Protein AF-A0A9W9ZFZ7-F1 (afdb_monomer_lite)

Organism: NCBI:txid174260

Structure (mmCIF, N/CA/C/O backbone):
data_AF-A0A9W9ZFZ7-F1
#
_entry.id   AF-A0A9W9ZFZ7-F1
#
loop_
_atom_site.group_PDB
_atom_site.id
_atom_site.type_symbol
_atom_site.label_atom_id
_atom_site.label_alt_id
_atom_site.label_comp_id
_atom_site.label_asym_id
_atom_site.label_entity_id
_atom_site.label_seq_id
_atom_site.pdbx_PDB_ins_code
_atom_site.Cartn_x
_atom_site.Cartn_y
_atom_site.Cartn_z
_atom_site.occupancy
_atom_site.B_iso_or_equiv
_atom_site.auth_seq_id
_atom_site.auth_comp_id
_atom_site.auth_asym_id
_atom_site.auth_atom_id
_atom_site.pdbx_PDB_model_num
ATOM 1 N N . MET A 1 1 ? -12.387 5.294 15.696 1.00 64.38 1 MET A N 1
ATOM 2 C CA . MET A 1 1 ? -10.955 4.885 15.622 1.00 64.38 1 MET A CA 1
ATOM 3 C C . MET A 1 1 ? -10.300 5.341 16.915 1.00 64.38 1 MET A C 1
ATOM 5 O O . MET A 1 1 ? -10.310 6.533 17.177 1.00 64.38 1 MET A O 1
ATOM 9 N N . THR A 1 2 ? -9.829 4.429 17.763 1.00 63.94 2 THR A N 1
ATOM 10 C CA . THR A 1 2 ? -9.479 4.740 19.171 1.00 63.94 2 THR A CA 1
ATOM 11 C C . THR A 1 2 ? -7.983 4.718 19.466 1.00 63.94 2 THR A C 1
ATOM 13 O O . THR A 1 2 ? -7.547 5.329 20.437 1.00 63.94 2 THR A O 1
ATOM 16 N N . HIS A 1 3 ? -7.184 4.069 18.618 1.00 70.06 3 HIS A N 1
ATOM 17 C CA . HIS A 1 3 ? -5.758 3.837 18.868 1.00 70.06 3 HIS A CA 1
ATOM 18 C C . HIS A 1 3 ? -4.902 5.115 18.976 1.00 70.06 3 HIS A C 1
ATOM 20 O O . HIS A 1 3 ? -3.906 5.134 19.690 1.00 70.06 3 HIS A O 1
ATOM 26 N N . PHE A 1 4 ? -5.280 6.198 18.293 1.00 76.19 4 PHE A N 1
ATOM 27 C CA . PHE A 1 4 ? -4.424 7.384 18.124 1.00 76.19 4 PHE A CA 1
ATOM 28 C C . PHE A 1 4 ? -4.695 8.511 19.132 1.00 76.19 4 PHE A C 1
ATOM 30 O O . PHE A 1 4 ? -4.139 9.597 18.999 1.00 76.19 4 PHE A O 1
ATOM 37 N N . GLY A 1 5 ? -5.541 8.270 20.140 1.00 73.19 5 GLY A N 1
ATOM 38 C CA . GLY A 1 5 ? -5.790 9.236 21.215 1.00 73.19 5 GLY A CA 1
ATOM 39 C C . GLY A 1 5 ? -6.573 10.488 20.799 1.00 73.19 5 GLY A C 1
ATOM 40 O O . GLY A 1 5 ? -6.518 11.491 21.507 1.00 73.19 5 GLY A O 1
ATOM 41 N N . PHE A 1 6 ? -7.292 10.446 19.673 1.00 79.19 6 PHE A N 1
ATOM 42 C CA . PHE A 1 6 ? -8.184 11.529 19.254 1.00 79.19 6 PHE A CA 1
ATOM 43 C C . PHE A 1 6 ? -9.421 11.605 20.157 1.00 79.19 6 PHE A C 1
ATOM 45 O O . PHE A 1 6 ? -9.955 10.578 20.580 1.00 79.19 6 PHE A O 1
ATOM 52 N N . LEU A 1 7 ? -9.857 12.830 20.466 1.00 72.31 7 LEU A N 1
ATOM 53 C CA . LEU A 1 7 ? -10.981 13.088 21.372 1.00 72.31 7 LEU A CA 1
ATOM 54 C C . LEU A 1 7 ? -12.332 12.912 20.674 1.00 72.31 7 LEU A C 1
ATOM 56 O O . LEU A 1 7 ? -13.291 12.472 21.307 1.00 72.31 7 LEU A O 1
ATOM 60 N N . THR A 1 8 ? -12.403 13.246 19.384 1.00 73.44 8 THR A N 1
ATOM 61 C CA . THR A 1 8 ? -13.605 13.104 18.560 1.00 73.44 8 THR A CA 1
ATOM 62 C C . THR A 1 8 ? -13.280 12.441 17.224 1.00 73.44 8 THR A C 1
ATOM 64 O O . THR A 1 8 ? -12.124 12.398 16.800 1.00 73.44 8 THR A O 1
ATOM 67 N N . GLU A 1 9 ? -14.295 11.894 16.552 1.00 72.00 9 GLU A N 1
ATOM 68 C CA . GLU A 1 9 ? -14.101 11.257 15.244 1.00 72.00 9 GLU A CA 1
ATOM 69 C C . GLU A 1 9 ? -13.755 12.257 14.137 1.00 72.00 9 GLU A C 1
ATOM 71 O O . GLU A 1 9 ? -13.036 11.904 13.203 1.00 72.00 9 GLU A O 1
ATOM 76 N N . ASP A 1 10 ? -14.197 13.508 14.282 1.00 74.50 10 ASP A N 1
ATOM 77 C CA . ASP A 1 10 ? -13.875 14.603 13.363 1.00 74.50 10 ASP A CA 1
ATOM 78 C C . ASP A 1 10 ? -12.388 14.992 13.405 1.00 74.50 10 ASP A C 1
ATOM 80 O O . ASP A 1 10 ? -11.869 15.539 12.434 1.00 74.50 10 ASP A O 1
ATOM 84 N N . ASP A 1 11 ? -11.688 14.677 14.499 1.00 81.19 11 ASP A N 1
ATOM 85 C CA . ASP A 1 11 ? -10.258 14.960 14.654 1.00 81.19 11 ASP A CA 1
ATOM 86 C C . ASP A 1 11 ? -9.363 13.900 13.991 1.00 81.19 11 ASP A C 1
ATOM 88 O O . ASP A 1 11 ? -8.143 14.077 13.920 1.00 81.19 11 ASP A O 1
ATOM 92 N N . ILE A 1 12 ? -9.933 12.780 13.528 1.00 82.19 12 ILE A N 1
ATOM 93 C CA . ILE A 1 12 ? -9.163 11.693 12.919 1.00 82.19 12 ILE A CA 1
ATOM 94 C C . ILE A 1 12 ? -8.719 12.121 11.511 1.00 82.19 12 ILE A C 1
ATOM 96 O O . ILE A 1 12 ? -9.571 12.346 10.649 1.00 82.19 12 ILE A O 1
ATOM 100 N N . PRO A 1 13 ? -7.406 12.146 11.217 1.00 87.38 13 PRO A N 1
ATOM 101 C CA . PRO A 1 13 ? -6.915 12.453 9.882 1.00 87.38 13 PRO A CA 1
ATOM 102 C C . PRO A 1 13 ? -7.441 11.469 8.836 1.00 87.38 13 PRO A C 1
ATOM 104 O O . PRO A 1 13 ? -7.551 10.266 9.086 1.00 87.38 13 PRO A O 1
ATOM 107 N N . GLU A 1 14 ? -7.679 11.961 7.621 1.00 88.38 14 GLU A N 1
ATOM 108 C CA . GLU A 1 14 ? -8.077 11.108 6.495 1.00 88.38 14 GLU A CA 1
ATOM 109 C C . GLU A 1 14 ? -7.008 10.069 6.151 1.00 88.38 14 GLU A C 1
ATOM 111 O O . GLU A 1 14 ? -7.335 8.964 5.721 1.00 88.38 14 GLU A O 1
ATOM 116 N N . VAL A 1 15 ? -5.734 10.414 6.354 1.00 91.38 15 VAL A N 1
ATOM 117 C CA . VAL A 1 15 ? -4.590 9.540 6.100 1.00 91.38 15 VAL A CA 1
ATOM 118 C C . VAL A 1 15 ? -3.673 9.530 7.313 1.00 91.38 15 VAL A C 1
ATOM 120 O O . VAL A 1 15 ? -3.244 10.573 7.804 1.00 91.38 15 VAL A O 1
ATOM 123 N N . ILE A 1 16 ? -3.329 8.327 7.759 1.00 92.12 16 ILE A N 1
ATOM 124 C CA . ILE A 1 16 ? -2.356 8.072 8.814 1.00 92.12 16 ILE A CA 1
ATOM 125 C C . ILE A 1 16 ? -1.262 7.194 8.218 1.00 92.12 16 ILE A C 1
ATOM 127 O O . ILE A 1 16 ? -1.533 6.097 7.733 1.00 92.12 16 ILE A O 1
ATOM 131 N N . GLY A 1 17 ? -0.024 7.678 8.254 1.00 92.62 17 GLY A N 1
ATOM 132 C CA . GLY A 1 17 ? 1.159 6.928 7.842 1.00 92.62 17 GLY A CA 1
ATOM 133 C C . GLY A 1 17 ? 2.045 6.607 9.038 1.00 92.62 17 GLY A C 1
ATOM 134 O O . GLY A 1 17 ? 2.177 7.419 9.953 1.00 92.62 17 GLY A O 1
ATOM 135 N N . THR A 1 18 ? 2.668 5.433 9.021 1.00 91.25 18 THR A N 1
ATOM 136 C CA . THR A 1 18 ? 3.683 5.038 10.000 1.00 91.25 18 THR A CA 1
ATOM 137 C C . THR A 1 18 ? 5.029 4.841 9.316 1.00 91.25 18 THR A C 1
ATOM 139 O O . THR A 1 18 ? 5.130 4.657 8.101 1.00 91.25 18 THR A O 1
ATOM 142 N N . THR A 1 19 ? 6.097 4.884 10.107 1.00 87.62 19 THR A N 1
ATOM 143 C CA . THR A 1 19 ? 7.401 4.400 9.662 1.00 87.62 19 THR A CA 1
ATOM 144 C C . THR A 1 19 ? 7.452 2.883 9.786 1.00 87.62 19 THR A C 1
ATOM 146 O O . THR A 1 19 ? 6.896 2.296 10.718 1.00 87.62 19 THR A O 1
ATOM 149 N N . GLU A 1 20 ? 8.141 2.229 8.855 1.00 81.81 20 GLU A N 1
ATOM 150 C CA . GLU A 1 20 ? 8.337 0.787 8.932 1.00 81.81 20 GLU A CA 1
ATOM 151 C C . GLU A 1 20 ? 9.272 0.455 10.101 1.00 81.81 20 GLU A C 1
ATOM 153 O O . GLU A 1 20 ? 10.460 0.776 10.094 1.00 81.81 20 GLU A O 1
ATOM 158 N N . THR A 1 21 ? 8.715 -0.171 11.137 1.00 84.50 21 THR A N 1
ATOM 159 C CA . THR A 1 21 ? 9.467 -0.664 12.292 1.00 84.50 21 THR A CA 1
ATOM 160 C C . THR A 1 21 ? 8.910 -2.023 12.710 1.00 84.50 21 THR A C 1
ATOM 162 O O . THR A 1 21 ? 7.711 -2.245 12.554 1.00 84.50 21 THR A O 1
ATOM 165 N N . PRO A 1 22 ? 9.712 -2.915 13.324 1.00 82.50 22 PRO A N 1
ATOM 166 C CA . PRO A 1 22 ? 9.222 -4.217 13.794 1.00 82.50 22 PRO A CA 1
ATOM 167 C C . PRO A 1 22 ? 8.090 -4.147 14.831 1.00 82.50 22 PRO A C 1
ATOM 169 O O . PRO A 1 22 ? 7.474 -5.161 15.136 1.00 82.50 22 PRO A O 1
ATOM 172 N N . LYS A 1 23 ? 7.852 -2.968 15.422 1.00 85.88 23 LYS A N 1
ATOM 173 C CA . LYS A 1 23 ? 6.798 -2.737 16.417 1.00 85.88 23 LYS A CA 1
ATOM 174 C C . LYS A 1 23 ? 5.460 -2.357 15.781 1.00 85.88 23 LYS A C 1
ATOM 176 O O . LYS A 1 23 ? 4.426 -2.562 16.407 1.00 85.88 23 LYS A O 1
ATOM 181 N N . ASN A 1 24 ? 5.481 -1.799 14.571 1.00 89.88 24 ASN A N 1
ATOM 182 C CA . ASN A 1 24 ? 4.279 -1.361 13.875 1.00 89.88 24 ASN A CA 1
ATOM 183 C C . ASN A 1 24 ? 3.724 -2.525 13.056 1.00 89.88 24 ASN A C 1
ATOM 185 O O . ASN A 1 24 ? 4.410 -3.072 12.198 1.00 89.88 24 ASN A O 1
ATOM 189 N N . TYR A 1 25 ? 2.469 -2.890 13.304 1.00 91.94 25 TYR A N 1
ATOM 190 C CA . TYR A 1 25 ? 1.801 -3.979 12.587 1.00 91.94 25 TYR A CA 1
ATOM 191 C C . TYR A 1 25 ? 1.055 -3.517 11.324 1.00 91.94 25 TYR A C 1
ATOM 193 O O . TYR A 1 25 ? 0.544 -4.340 10.570 1.00 91.94 25 TYR A O 1
ATOM 201 N N . PHE A 1 26 ? 1.006 -2.209 11.066 1.00 93.25 26 PHE A N 1
ATOM 202 C CA . PHE A 1 26 ? 0.446 -1.621 9.853 1.00 93.25 26 PHE A CA 1
ATOM 203 C C . PHE A 1 26 ? 1.330 -0.463 9.361 1.00 93.25 26 PHE A C 1
ATOM 205 O O . PHE A 1 26 ? 2.058 0.158 10.139 1.00 93.25 26 PHE A O 1
ATOM 212 N N . ASN A 1 27 ? 1.253 -0.176 8.063 1.00 91.62 27 ASN A N 1
ATOM 213 C CA . ASN A 1 27 ? 2.017 0.860 7.368 1.00 91.62 27 ASN A CA 1
ATOM 214 C C . ASN A 1 27 ? 1.210 2.150 7.195 1.00 91.62 27 ASN A C 1
ATOM 216 O O . ASN A 1 27 ? 1.732 3.249 7.373 1.00 91.62 27 ASN A O 1
ATOM 220 N N . SER A 1 28 ? -0.066 2.033 6.828 1.00 92.69 28 SER A N 1
ATOM 221 C CA . SER A 1 28 ? -0.935 3.196 6.675 1.00 92.69 28 SER A CA 1
ATOM 222 C C . SER A 1 28 ? -2.409 2.849 6.808 1.00 92.69 28 SER A C 1
ATOM 224 O O . SER A 1 28 ? -2.824 1.711 6.580 1.00 92.69 28 SER A O 1
ATOM 226 N N . VAL A 1 29 ? -3.194 3.860 7.168 1.00 94.00 29 VAL A N 1
ATOM 227 C CA . VAL A 1 29 ? -4.654 3.843 7.156 1.00 94.00 29 VAL A CA 1
ATOM 228 C C . VAL A 1 29 ? -5.133 5.032 6.330 1.00 94.00 29 VAL A C 1
ATOM 230 O O . VAL A 1 29 ? -4.640 6.141 6.519 1.00 94.00 29 VAL A O 1
ATOM 233 N N . GLY A 1 30 ? -6.085 4.817 5.425 1.00 92.38 30 GLY A N 1
ATOM 234 C CA . GLY A 1 30 ? -6.662 5.880 4.601 1.00 92.38 30 GLY A CA 1
ATOM 235 C C . GLY A 1 30 ? -8.181 5.791 4.510 1.00 92.38 30 GLY A C 1
ATOM 236 O O . GLY A 1 30 ? -8.725 4.701 4.321 1.00 92.38 30 GLY A O 1
ATOM 237 N N . MET A 1 31 ? -8.869 6.930 4.611 1.00 90.75 31 MET A N 1
ATOM 238 C CA . MET A 1 31 ? -10.279 7.068 4.237 1.00 90.75 31 MET A CA 1
ATOM 239 C C . MET A 1 31 ? -10.468 6.704 2.773 1.00 90.75 31 MET A C 1
ATOM 241 O O . MET A 1 31 ? -9.626 7.041 1.943 1.00 90.75 31 MET A O 1
ATOM 245 N N . GLN A 1 32 ? -11.551 6.009 2.455 1.00 89.50 32 GLN A N 1
ATOM 246 C CA . GLN A 1 32 ? -11.946 5.743 1.082 1.00 89.50 32 GLN A CA 1
ATOM 247 C C . GLN A 1 32 ? -13.295 6.392 0.826 1.00 89.50 32 GLN A C 1
ATOM 249 O O . GLN A 1 32 ? -14.250 6.166 1.564 1.00 89.50 32 GLN A O 1
ATOM 254 N N . GLU A 1 33 ? -13.358 7.174 -0.241 1.00 85.50 33 GLU A N 1
ATOM 255 C CA . GLU A 1 33 ? -14.619 7.686 -0.751 1.00 85.50 33 GLU A CA 1
ATOM 256 C C . GLU A 1 33 ? -15.234 6.688 -1.739 1.00 85.50 33 GLU A C 1
ATOM 258 O O . GLU A 1 33 ? -14.504 5.978 -2.447 1.00 85.50 33 GLU A O 1
ATOM 263 N N . PRO A 1 34 ? -16.568 6.655 -1.849 1.00 82.06 34 PRO A N 1
ATOM 264 C CA . PRO A 1 34 ? -17.242 5.914 -2.901 1.00 82.06 34 PRO A CA 1
ATOM 265 C C . PRO A 1 34 ? -16.719 6.292 -4.295 1.00 82.06 34 PRO A C 1
ATOM 267 O O . PRO A 1 34 ? -16.462 7.456 -4.615 1.00 82.06 34 PRO A O 1
ATOM 270 N N . VAL A 1 35 ? -16.564 5.294 -5.165 1.00 81.75 35 VAL A N 1
ATOM 271 C CA . VAL A 1 35 ? -16.229 5.547 -6.577 1.00 81.75 35 VAL A CA 1
ATOM 272 C C . VAL A 1 35 ? -17.451 6.096 -7.317 1.00 81.75 35 VAL A C 1
ATOM 274 O O . VAL A 1 35 ? -17.326 7.010 -8.129 1.00 81.75 35 VAL A O 1
ATOM 277 N N . GLU A 1 36 ? -18.633 5.576 -6.991 1.00 80.12 36 GLU A N 1
ATOM 278 C CA . GLU A 1 36 ? -19.924 5.990 -7.540 1.00 80.12 36 GLU A CA 1
ATOM 279 C C . GLU A 1 36 ? -20.669 6.892 -6.548 1.00 80.12 36 GLU A C 1
ATOM 281 O O . GLU A 1 36 ? -20.480 6.780 -5.342 1.00 80.12 36 GLU A O 1
ATOM 286 N N . ASN A 1 37 ? -21.540 7.778 -7.043 1.00 72.12 37 ASN A N 1
ATOM 287 C CA . ASN A 1 37 ? -22.423 8.620 -6.218 1.00 72.12 37 ASN A CA 1
ATOM 288 C C . ASN A 1 37 ? -21.728 9.531 -5.186 1.00 72.12 37 ASN A C 1
ATOM 290 O O . ASN A 1 37 ? -22.341 9.898 -4.187 1.00 72.12 37 ASN A O 1
ATOM 294 N N . ARG A 1 38 ? -20.496 9.985 -5.460 1.00 70.19 38 ARG A N 1
ATOM 295 C CA . ARG A 1 38 ? -19.726 10.899 -4.585 1.00 70.19 38 ARG A CA 1
ATOM 296 C C . ARG A 1 38 ? -20.492 12.128 -4.088 1.00 70.19 38 ARG A C 1
ATOM 298 O O . ARG A 1 38 ? -20.194 12.643 -3.024 1.00 70.19 38 ARG A O 1
ATOM 305 N N . SER A 1 39 ? -21.463 12.614 -4.858 1.00 69.56 39 SER A N 1
ATOM 306 C CA . SER A 1 39 ? -22.268 13.790 -4.507 1.00 69.56 39 SER A CA 1
ATOM 307 C C . SER A 1 39 ? -23.336 13.522 -3.440 1.00 69.56 39 SER A C 1
ATOM 309 O O . SER A 1 39 ? -23.825 14.471 -2.839 1.00 69.56 39 SER A O 1
ATOM 311 N N . ASN A 1 40 ? -23.725 12.258 -3.244 1.00 70.88 40 ASN A N 1
ATOM 312 C CA . ASN A 1 40 ? -24.900 11.857 -2.461 1.00 70.88 40 ASN A CA 1
ATOM 313 C C . ASN A 1 40 ? -24.559 10.993 -1.240 1.00 70.88 40 ASN A C 1
ATOM 315 O O . ASN A 1 40 ? -25.472 10.519 -0.568 1.00 70.88 40 ASN A O 1
ATOM 319 N N . THR A 1 41 ? -23.282 10.743 -0.968 1.00 68.31 41 THR A N 1
ATOM 320 C CA . THR A 1 41 ? -22.859 9.937 0.178 1.00 68.31 41 THR A CA 1
ATOM 321 C C . THR A 1 41 ? -21.788 10.703 0.921 1.00 68.31 41 THR A C 1
ATOM 323 O O . THR A 1 41 ? -20.690 10.886 0.400 1.00 68.31 41 THR A O 1
ATOM 326 N N . ASP A 1 42 ? -22.120 11.164 2.125 1.00 72.06 42 ASP A N 1
ATOM 327 C CA . ASP A 1 42 ? -21.118 11.707 3.031 1.00 72.06 42 ASP A CA 1
ATOM 328 C C . ASP A 1 42 ? -20.213 10.540 3.478 1.00 72.06 42 ASP A C 1
ATOM 330 O O . ASP A 1 42 ? -20.720 9.557 4.030 1.00 72.06 42 ASP A O 1
ATOM 334 N N . PRO A 1 43 ? -18.885 10.601 3.256 1.00 68.81 43 PRO A N 1
ATOM 335 C CA . PRO A 1 43 ? -17.949 9.586 3.741 1.00 68.81 43 PRO A CA 1
ATOM 336 C C . PRO A 1 43 ? -18.048 9.331 5.252 1.00 68.81 43 PRO A C 1
ATOM 338 O O . PRO A 1 43 ? -17.624 8.275 5.718 1.00 68.81 43 PRO A O 1
ATOM 341 N N . LYS A 1 44 ? -18.614 10.270 6.023 1.00 69.25 44 LYS A N 1
ATOM 342 C CA . LYS A 1 44 ? -18.880 10.111 7.458 1.00 69.25 44 LYS A CA 1
ATOM 343 C C . LYS A 1 44 ? -20.051 9.179 7.769 1.00 69.25 44 LYS A C 1
ATOM 345 O O . LYS A 1 44 ? -20.061 8.586 8.841 1.00 69.25 44 LYS A O 1
ATOM 350 N N . GLU A 1 45 ? -21.018 9.026 6.865 1.00 74.62 45 GLU A N 1
ATOM 351 C CA . GLU A 1 45 ? -22.164 8.128 7.073 1.00 74.62 45 GLU A CA 1
ATOM 352 C C . GLU A 1 45 ? -21.783 6.654 6.886 1.00 74.62 45 GLU A C 1
ATOM 354 O O . GLU A 1 45 ? -22.361 5.778 7.527 1.00 74.62 45 GLU A O 1
ATOM 359 N N . LEU A 1 46 ? -20.792 6.377 6.031 1.00 75.25 46 LEU A N 1
ATOM 360 C CA . LEU A 1 46 ? -20.260 5.038 5.770 1.00 75.25 46 LEU A CA 1
ATOM 361 C C . LEU A 1 46 ? -18.724 5.088 5.698 1.00 75.25 46 LEU A C 1
ATOM 363 O O . LEU A 1 46 ? -18.152 5.022 4.604 1.00 75.25 46 LEU A O 1
ATOM 367 N N . PRO A 1 47 ? -18.033 5.219 6.846 1.00 81.25 47 PRO A N 1
ATOM 368 C CA . PRO A 1 47 ? -16.594 5.440 6.874 1.00 81.25 47 PRO A CA 1
ATOM 369 C C . PRO A 1 47 ? -15.825 4.170 6.498 1.00 81.25 47 PRO A C 1
ATOM 371 O O . PRO A 1 47 ? -15.488 3.337 7.339 1.00 81.25 47 PRO A O 1
ATOM 374 N N . ILE A 1 48 ? -15.479 4.041 5.217 1.00 90.06 48 ILE A N 1
ATOM 375 C CA . ILE A 1 48 ? -14.609 2.968 4.730 1.00 90.06 48 ILE A CA 1
ATOM 376 C C . ILE A 1 48 ? -13.151 3.371 4.955 1.00 90.06 48 ILE A C 1
ATOM 378 O O . ILE A 1 48 ? -12.686 4.430 4.524 1.00 90.06 48 ILE A O 1
ATOM 382 N N . ARG A 1 49 ? -12.395 2.493 5.617 1.00 91.75 49 ARG A N 1
ATOM 383 C CA . ARG A 1 49 ? -10.961 2.666 5.865 1.00 91.75 49 ARG A CA 1
ATOM 384 C C . ARG A 1 49 ? -10.188 1.536 5.196 1.00 91.75 49 ARG A C 1
ATOM 386 O O . ARG A 1 49 ? -10.478 0.361 5.399 1.00 91.75 49 ARG A O 1
ATOM 393 N N . LYS A 1 50 ? -9.169 1.895 4.420 1.00 94.00 50 LYS A N 1
ATOM 394 C CA . LYS A 1 50 ? -8.196 0.954 3.862 1.00 94.00 50 LYS A CA 1
ATOM 395 C C . LYS A 1 50 ? -6.967 0.923 4.756 1.00 94.00 50 LYS A C 1
ATOM 397 O O . LYS A 1 50 ? -6.409 1.978 5.046 1.00 94.00 50 LYS A O 1
ATOM 402 N N . VAL A 1 51 ? -6.533 -0.272 5.146 1.00 94.62 51 VAL A N 1
ATOM 403 C CA . VAL A 1 51 ? -5.319 -0.467 5.946 1.00 94.62 51 VAL A CA 1
ATOM 404 C C . VAL A 1 51 ? -4.301 -1.261 5.142 1.00 94.62 51 VAL A C 1
ATOM 406 O O . VAL A 1 51 ? -4.615 -2.334 4.630 1.00 94.62 51 VAL A O 1
ATOM 409 N N . PHE A 1 52 ? -3.081 -0.742 5.036 1.00 93.69 52 PHE A N 1
ATOM 410 C CA . PHE A 1 52 ? -1.942 -1.486 4.507 1.00 93.69 52 PHE A CA 1
ATOM 411 C C . PHE A 1 52 ? -1.118 -2.053 5.656 1.00 93.69 52 PHE A C 1
ATOM 413 O O . PHE A 1 52 ? -0.793 -1.340 6.604 1.00 93.69 52 PHE A O 1
ATOM 420 N N . SER A 1 53 ? -0.778 -3.333 5.564 1.00 92.75 53 SER A N 1
ATOM 421 C CA . SER A 1 53 ? 0.016 -4.061 6.553 1.00 92.75 53 SER A CA 1
ATOM 422 C C . SER A 1 5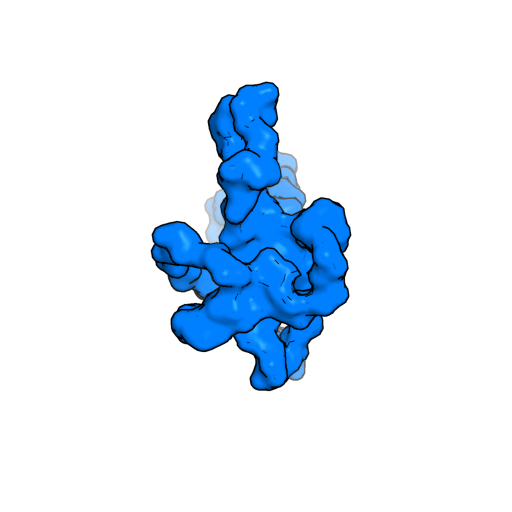3 ? 0.848 -5.145 5.867 1.00 92.75 53 SER A C 1
ATOM 424 O O . SER A 1 53 ? 0.544 -5.569 4.751 1.00 92.75 53 SER A O 1
ATOM 426 N N . ARG A 1 54 ? 1.926 -5.578 6.531 1.00 89.25 54 ARG A N 1
ATOM 427 C CA . ARG A 1 54 ? 2.823 -6.644 6.051 1.00 89.25 54 ARG A CA 1
ATOM 428 C C . ARG A 1 54 ? 2.228 -8.046 6.182 1.00 89.25 54 ARG A C 1
ATOM 430 O O . ARG A 1 54 ? 2.666 -8.961 5.491 1.00 89.25 54 ARG A O 1
ATOM 437 N N . SER A 1 55 ? 1.270 -8.211 7.081 1.00 90.31 55 SER A N 1
ATOM 438 C CA . SER A 1 55 ? 0.596 -9.466 7.392 1.00 90.31 55 SER A CA 1
ATOM 439 C C . SER A 1 55 ? -0.862 -9.183 7.706 1.00 90.31 55 SER A C 1
ATOM 441 O O . SER A 1 55 ? -1.186 -8.076 8.131 1.00 90.31 55 SER A O 1
ATOM 443 N N . ASP A 1 56 ? -1.714 -10.195 7.572 1.00 93.00 56 ASP A N 1
ATOM 444 C CA . ASP A 1 56 ? -3.116 -10.079 7.965 1.00 93.00 56 ASP A CA 1
ATOM 445 C C . ASP A 1 56 ? -3.244 -9.575 9.408 1.00 93.00 56 ASP A C 1
ATOM 447 O O . ASP A 1 56 ? -2.519 -10.009 10.310 1.00 93.00 56 ASP A O 1
ATOM 451 N N . LEU A 1 57 ? -4.172 -8.640 9.613 1.00 94.50 57 LEU A N 1
ATOM 452 C CA . LEU A 1 57 ? -4.427 -8.066 10.926 1.00 94.50 57 LEU A CA 1
ATOM 453 C C . LEU A 1 57 ? -5.259 -9.032 11.762 1.00 94.50 57 LEU A C 1
ATOM 455 O O . LEU A 1 57 ? -6.312 -9.508 11.332 1.00 94.50 57 LEU A O 1
ATOM 459 N N . SER A 1 58 ? -4.807 -9.294 12.984 1.00 94.56 58 SER A N 1
ATOM 460 C CA . SER A 1 58 ? -5.582 -10.078 13.936 1.00 94.56 58 SER A CA 1
ATOM 461 C C . SER A 1 58 ? -6.820 -9.305 14.400 1.00 94.56 58 SER A C 1
ATOM 463 O O . SER A 1 58 ? -6.854 -8.073 14.393 1.00 94.56 58 SER A O 1
ATOM 465 N N . THR A 1 59 ? -7.828 -10.022 14.904 1.00 93.25 59 THR A N 1
ATOM 466 C CA . THR A 1 59 ? -9.014 -9.396 15.511 1.00 93.25 59 THR A CA 1
ATOM 467 C C . THR A 1 59 ? -8.638 -8.414 16.622 1.00 93.25 59 THR A C 1
ATOM 469 O O . THR A 1 59 ? -9.244 -7.356 16.737 1.00 93.25 59 THR A O 1
ATOM 472 N N . SER A 1 60 ? -7.613 -8.722 17.425 1.00 93.06 60 SER A N 1
ATOM 473 C CA . SER A 1 60 ? -7.167 -7.821 18.492 1.00 93.06 60 SER A CA 1
ATOM 474 C C . SER A 1 60 ? -6.550 -6.531 17.949 1.00 93.06 60 SER A C 1
ATOM 476 O O . SER A 1 60 ? -6.809 -5.474 18.507 1.00 93.06 60 SER A O 1
ATOM 478 N N . GLN A 1 61 ? -5.776 -6.603 16.860 1.00 94.38 61 GLN A N 1
ATOM 479 C CA . GLN A 1 61 ? -5.196 -5.428 16.196 1.00 94.38 61 GLN A CA 1
ATOM 480 C C . GLN A 1 61 ? -6.277 -4.567 15.534 1.00 94.38 61 GLN A C 1
ATOM 482 O O . GLN A 1 61 ? -6.239 -3.343 15.613 1.00 94.38 61 GLN A O 1
ATOM 487 N N . LEU A 1 62 ? -7.283 -5.195 14.923 1.00 93.81 62 LEU A N 1
ATOM 488 C CA . LEU A 1 62 ? -8.426 -4.476 14.359 1.00 93.81 62 LEU A CA 1
ATOM 489 C C . LEU A 1 62 ? -9.232 -3.752 15.441 1.00 93.81 62 LEU A C 1
ATOM 491 O O . LEU A 1 62 ? -9.540 -2.577 15.268 1.00 93.81 62 LEU A O 1
ATOM 495 N N . ASN A 1 63 ? -9.503 -4.417 16.566 1.00 91.88 63 ASN A N 1
ATOM 496 C CA . ASN A 1 63 ? -10.204 -3.823 17.711 1.00 91.88 63 ASN A CA 1
ATOM 497 C C . ASN A 1 63 ? -9.382 -2.735 18.416 1.00 91.88 63 ASN A C 1
ATOM 499 O O . ASN A 1 63 ? -9.929 -1.906 19.139 1.00 91.88 63 ASN A O 1
ATOM 503 N N . GLU A 1 64 ? -8.063 -2.745 18.242 1.00 91.06 64 GLU A N 1
ATOM 504 C CA . GLU A 1 64 ? -7.203 -1.673 18.720 1.00 91.06 64 GLU A CA 1
ATOM 505 C C . GLU A 1 64 ? -7.376 -0.423 17.844 1.00 91.06 64 GLU A C 1
ATOM 507 O O . GLU A 1 64 ? -7.626 0.671 18.359 1.00 91.06 64 GLU A O 1
ATOM 512 N N . LEU A 1 65 ? -7.311 -0.590 16.517 1.00 90.00 65 LEU A N 1
ATOM 513 C CA . LEU A 1 65 ? -7.463 0.493 15.542 1.00 90.00 65 LEU A CA 1
ATOM 514 C C . LEU A 1 65 ? -8.881 1.081 15.540 1.00 90.00 65 LEU A C 1
ATOM 516 O O . LEU A 1 65 ? -9.057 2.305 15.578 1.00 90.00 65 LEU A O 1
ATOM 520 N N . PHE A 1 66 ? -9.898 0.225 15.510 1.00 89.19 66 PHE A N 1
ATOM 521 C CA . PHE A 1 66 ? -11.285 0.599 15.272 1.00 89.19 66 PHE A CA 1
ATOM 522 C C . PHE A 1 66 ? -12.175 0.234 16.455 1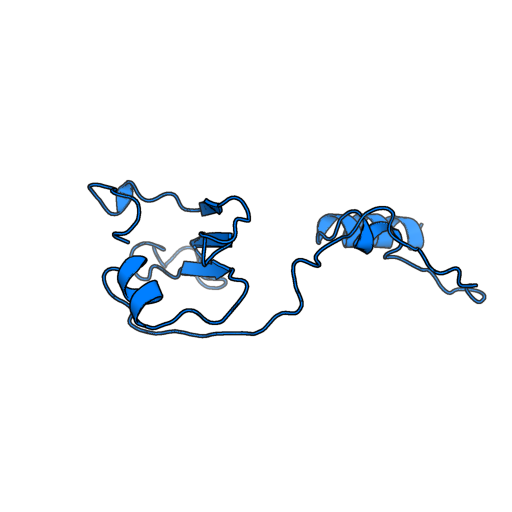.00 89.19 66 PHE A C 1
ATOM 524 O O . PHE A 1 66 ? -12.093 -0.849 17.020 1.00 89.19 66 PHE A O 1
ATOM 531 N N . SER A 1 67 ? -13.060 1.162 16.803 1.00 85.56 67 SER A N 1
ATOM 532 C CA . SER A 1 67 ? -13.997 1.014 17.920 1.00 85.56 67 SER A CA 1
ATOM 533 C C . SER A 1 67 ? -15.138 0.052 17.580 1.00 85.56 67 SER A C 1
ATOM 535 O O . SER A 1 67 ? -15.675 -0.614 18.460 1.00 85.56 67 SER A O 1
ATOM 537 N N . ASN A 1 68 ? -15.496 -0.014 16.298 1.00 86.44 68 ASN A N 1
ATOM 538 C CA . ASN A 1 68 ? -16.463 -0.935 15.727 1.00 86.44 68 ASN A CA 1
ATOM 539 C C . ASN A 1 68 ? -16.006 -1.296 14.302 1.00 86.44 68 ASN A C 1
ATOM 541 O O . ASN A 1 68 ? -15.420 -0.453 13.616 1.00 86.44 68 ASN A O 1
ATOM 545 N N . VAL A 1 69 ? -16.226 -2.546 13.895 1.00 90.56 69 VAL A N 1
ATOM 546 C CA . VAL A 1 69 ? -15.925 -3.052 12.554 1.00 90.56 69 VAL A CA 1
ATOM 547 C C . VAL A 1 69 ? -17.104 -3.903 12.091 1.00 90.56 69 VAL A C 1
ATOM 549 O O . VAL A 1 69 ? -17.311 -4.996 12.618 1.00 90.56 69 VAL A O 1
ATOM 552 N N . ASP A 1 70 ? -17.846 -3.414 11.098 1.00 91.00 70 ASP A N 1
ATOM 553 C CA . ASP A 1 70 ? -18.991 -4.132 10.526 1.00 91.00 70 ASP A CA 1
ATOM 554 C C . ASP A 1 70 ? -18.558 -5.219 9.529 1.00 91.00 70 ASP A C 1
ATOM 556 O O . ASP A 1 70 ? -19.077 -6.335 9.541 1.00 91.00 70 ASP A O 1
ATOM 560 N N . GLU A 1 71 ? -17.573 -4.914 8.677 1.00 92.44 71 GLU A N 1
ATOM 561 C CA . GLU A 1 71 ? -17.065 -5.823 7.647 1.00 92.44 71 GLU A CA 1
ATOM 562 C C . GLU A 1 71 ? -15.550 -5.663 7.463 1.00 92.44 71 GLU A C 1
ATOM 564 O O . GLU A 1 71 ? -15.000 -4.563 7.533 1.00 92.44 71 GLU A O 1
ATOM 569 N N . VAL A 1 72 ? -14.865 -6.779 7.189 1.00 94.50 72 VAL A N 1
ATOM 570 C CA . VAL A 1 72 ? -13.440 -6.799 6.842 1.00 94.50 72 VAL A CA 1
ATOM 571 C C . VAL A 1 72 ? -13.244 -7.562 5.546 1.00 94.50 72 VAL A C 1
ATOM 573 O O . VAL A 1 72 ? -13.613 -8.730 5.434 1.00 94.50 72 VAL A O 1
ATOM 576 N N . LYS A 1 73 ? -12.565 -6.924 4.592 1.00 95.00 73 LYS A N 1
ATOM 577 C CA . LYS A 1 73 ? -12.099 -7.565 3.365 1.00 95.00 73 LYS A CA 1
ATOM 578 C C . LYS A 1 73 ? -10.586 -7.450 3.257 1.00 95.00 73 LYS A C 1
ATOM 580 O O . LYS A 1 73 ? -10.052 -6.364 3.044 1.00 95.00 73 LYS A O 1
ATOM 585 N N . ALA A 1 74 ? -9.907 -8.587 3.367 1.00 94.19 74 ALA A N 1
ATOM 586 C CA . ALA A 1 74 ? -8.468 -8.681 3.164 1.00 94.19 74 ALA A CA 1
ATOM 587 C C . ALA A 1 74 ? -8.157 -9.074 1.716 1.00 94.19 74 ALA A C 1
ATOM 589 O O . ALA A 1 74 ? -8.802 -9.949 1.135 1.00 94.19 74 ALA A O 1
ATOM 590 N N . VAL A 1 75 ? -7.154 -8.423 1.131 1.00 94.00 75 VAL A N 1
ATOM 591 C CA . VAL A 1 75 ? -6.583 -8.810 -0.160 1.00 94.00 75 VAL A CA 1
ATOM 592 C C . VAL A 1 75 ? -5.073 -8.824 0.007 1.00 94.00 75 VAL A C 1
ATOM 594 O O . VAL A 1 75 ? -4.501 -7.834 0.459 1.00 94.00 75 VAL A O 1
ATOM 597 N N . SER A 1 76 ? -4.434 -9.934 -0.357 1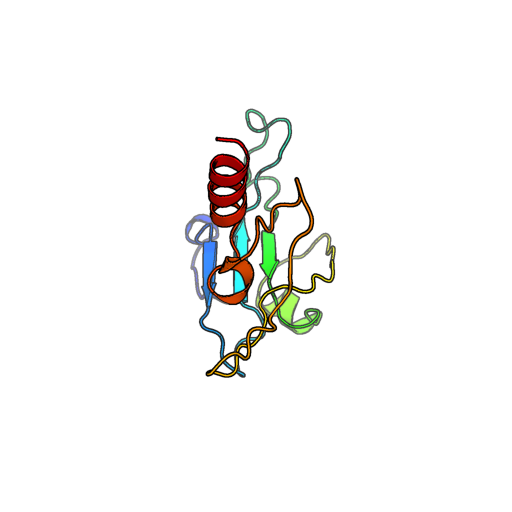.00 91.12 76 SER A N 1
ATOM 598 C CA . SER A 1 76 ? -2.978 -10.049 -0.325 1.00 91.12 76 SER A CA 1
ATOM 599 C C . SER A 1 76 ? -2.382 -9.472 -1.608 1.00 91.12 76 SER A C 1
ATOM 601 O O . SER A 1 76 ? -2.760 -9.876 -2.708 1.00 91.12 76 SER A O 1
ATOM 603 N N . TRP A 1 77 ? -1.469 -8.512 -1.462 1.00 85.62 77 TRP A N 1
ATOM 604 C CA . TRP A 1 77 ? -0.737 -7.889 -2.566 1.00 85.62 77 TRP A CA 1
ATOM 605 C C . TRP A 1 77 ? 0.761 -8.063 -2.327 1.00 85.62 77 TRP A C 1
ATOM 607 O O . TRP A 1 77 ? 1.245 -7.814 -1.224 1.00 85.62 77 TRP A O 1
ATOM 617 N N . LEU A 1 78 ? 1.509 -8.429 -3.370 1.00 81.50 78 LEU A N 1
ATOM 618 C CA . LEU A 1 78 ? 2.976 -8.461 -3.347 1.00 81.50 78 LEU A CA 1
ATOM 619 C C . LEU A 1 78 ? 3.540 -7.038 -3.505 1.00 81.50 78 LEU A C 1
ATOM 621 O O . LEU A 1 78 ? 4.167 -6.711 -4.508 1.00 81.50 78 LEU A O 1
ATOM 625 N N . ALA A 1 79 ? 3.246 -6.174 -2.535 1.00 75.69 79 ALA A N 1
ATOM 626 C CA . ALA A 1 79 ? 3.648 -4.771 -2.516 1.00 75.69 79 ALA A CA 1
ATOM 627 C C . ALA A 1 79 ? 4.786 -4.514 -1.509 1.00 75.69 79 ALA A C 1
ATOM 629 O O . ALA A 1 79 ? 5.018 -5.304 -0.592 1.00 75.69 79 ALA A O 1
ATOM 630 N N . TYR A 1 80 ? 5.466 -3.373 -1.662 1.00 75.00 80 TYR A N 1
ATOM 631 C CA . TYR A 1 80 ? 6.524 -2.884 -0.764 1.00 75.00 80 TYR A CA 1
ATOM 632 C C . TYR A 1 80 ? 7.743 -3.822 -0.644 1.00 75.00 80 TYR A C 1
ATOM 634 O O . TYR A 1 80 ? 8.046 -4.299 0.448 1.00 75.00 80 TYR A O 1
ATOM 642 N N . PRO A 1 81 ? 8.473 -4.125 -1.727 1.00 77.38 81 PRO A N 1
ATOM 643 C CA . PRO A 1 81 ? 9.671 -4.962 -1.635 1.00 77.38 81 PRO A CA 1
ATOM 644 C C . PRO A 1 81 ? 10.683 -4.414 -0.613 1.00 77.38 81 PRO A C 1
ATOM 646 O O . PRO A 1 81 ? 10.861 -3.204 -0.474 1.00 77.38 81 PRO A O 1
ATOM 649 N N . HIS A 1 82 ? 11.353 -5.317 0.105 1.00 78.31 82 HIS A N 1
ATOM 650 C CA . HIS A 1 82 ? 12.503 -4.957 0.929 1.00 78.31 82 HIS A CA 1
ATOM 651 C C . HIS A 1 82 ? 13.756 -4.962 0.063 1.00 78.31 82 HIS A C 1
ATOM 653 O O . HIS A 1 82 ? 14.197 -6.018 -0.389 1.00 78.31 82 HIS A O 1
ATOM 659 N N . TYR A 1 83 ? 14.329 -3.781 -0.139 1.00 76.94 83 TYR A N 1
ATOM 660 C CA . TYR A 1 83 ? 15.581 -3.637 -0.865 1.00 76.94 83 TYR A CA 1
ATOM 661 C C . TYR A 1 83 ? 16.775 -3.834 0.067 1.00 76.94 83 TYR A C 1
ATOM 663 O O . TYR A 1 83 ? 16.773 -3.369 1.209 1.00 76.94 83 TYR A O 1
ATOM 671 N N . THR A 1 84 ? 17.810 -4.507 -0.429 1.00 82.75 84 THR A N 1
ATOM 672 C CA . THR A 1 84 ? 19.083 -4.699 0.278 1.00 82.75 84 THR A CA 1
ATOM 673 C C . THR A 1 84 ? 20.212 -4.144 -0.588 1.00 82.75 84 THR A C 1
ATOM 675 O O . THR A 1 84 ? 20.821 -4.890 -1.355 1.00 82.75 84 THR A O 1
ATOM 678 N N . PRO A 1 85 ? 20.498 -2.830 -0.506 1.00 79.62 85 PRO A N 1
ATOM 679 C CA . PRO A 1 85 ? 21.519 -2.211 -1.337 1.00 79.62 85 PRO A CA 1
ATOM 680 C C . PRO A 1 85 ? 22.917 -2.834 -1.135 1.00 79.62 85 PRO A C 1
ATOM 682 O O . PRO A 1 85 ? 23.287 -3.136 0.003 1.00 79.62 85 PRO A O 1
ATOM 685 N N . PRO A 1 86 ? 23.734 -2.958 -2.201 1.00 85.31 86 PRO A N 1
ATOM 686 C CA . PRO A 1 86 ? 23.426 -2.573 -3.577 1.00 85.31 86 PRO A CA 1
ATOM 687 C C . PRO A 1 86 ? 22.503 -3.587 -4.269 1.00 85.31 86 PRO A C 1
ATOM 689 O O . PRO A 1 86 ? 22.785 -4.783 -4.300 1.00 85.31 86 PRO A O 1
ATOM 692 N N . GLU A 1 87 ? 21.427 -3.088 -4.875 1.00 75.44 87 GLU A N 1
ATOM 693 C CA . GLU A 1 87 ? 20.528 -3.914 -5.681 1.00 75.44 87 GLU A CA 1
ATOM 694 C C . GLU A 1 87 ? 21.256 -4.445 -6.919 1.00 75.44 87 GLU A C 1
ATOM 696 O O . GLU A 1 87 ? 21.962 -3.710 -7.619 1.00 75.44 87 GLU A O 1
ATOM 701 N N . LYS A 1 88 ? 21.082 -5.739 -7.203 1.00 76.38 88 LYS A N 1
ATOM 702 C CA . LYS A 1 88 ? 21.658 -6.369 -8.390 1.00 76.38 88 LYS A CA 1
ATOM 703 C C . LYS A 1 88 ? 20.648 -6.323 -9.528 1.00 76.38 88 LYS A C 1
ATOM 705 O O . LYS A 1 88 ? 19.744 -7.151 -9.604 1.00 76.38 88 LYS A O 1
ATOM 710 N N . PHE A 1 89 ? 20.856 -5.396 -10.452 1.00 76.06 89 PHE A N 1
ATOM 711 C CA . PHE A 1 89 ? 20.087 -5.339 -11.689 1.00 76.06 89 PHE A CA 1
ATOM 712 C C . PHE A 1 89 ? 20.607 -6.379 -12.683 1.00 76.06 89 PHE A C 1
ATOM 714 O O . PHE A 1 89 ? 21.807 -6.458 -12.956 1.00 76.06 89 PHE A O 1
ATOM 721 N N . TRP A 1 90 ? 19.702 -7.195 -13.215 1.00 76.62 90 TRP A N 1
ATOM 722 C CA . TRP A 1 90 ? 20.029 -8.155 -14.264 1.00 76.62 90 TRP A CA 1
ATOM 723 C C . TRP A 1 90 ? 20.091 -7.446 -15.615 1.00 76.62 90 TRP A C 1
ATOM 725 O O . TRP A 1 90 ? 19.257 -6.591 -15.910 1.00 76.62 90 TRP A O 1
ATOM 735 N N . SER A 1 91 ? 21.067 -7.809 -16.445 1.00 81.06 91 SER A N 1
ATOM 736 C CA . SER A 1 91 ? 21.086 -7.381 -17.839 1.00 81.06 91 SER A CA 1
ATOM 737 C C . SER A 1 91 ? 20.114 -8.225 -18.659 1.00 81.06 91 SER A C 1
ATOM 739 O O . SER A 1 91 ? 20.002 -9.437 -18.478 1.00 81.06 91 SER A O 1
ATOM 741 N N . PHE A 1 92 ? 19.427 -7.577 -19.588 1.00 83.88 92 PHE A N 1
ATOM 742 C CA . PHE A 1 92 ? 18.593 -8.217 -20.595 1.00 83.88 92 PHE A CA 1
ATOM 743 C C . PHE A 1 92 ? 18.779 -7.469 -21.917 1.00 83.88 92 PHE A C 1
ATOM 745 O O . PHE A 1 92 ? 19.205 -6.313 -21.933 1.00 83.88 92 PHE A O 1
ATOM 752 N N . VAL A 1 93 ? 18.489 -8.145 -23.023 1.00 87.94 93 VAL A N 1
ATOM 753 C CA . VAL A 1 93 ? 18.492 -7.555 -24.364 1.00 87.94 93 VAL A CA 1
ATOM 754 C C . VAL A 1 93 ? 17.048 -7.518 -24.837 1.00 87.94 93 VAL A C 1
ATOM 756 O O . VAL A 1 93 ? 16.328 -8.503 -24.680 1.00 87.94 93 VAL A O 1
ATOM 759 N N . LEU A 1 94 ? 16.622 -6.371 -25.355 1.00 89.38 94 LEU A N 1
ATOM 760 C CA . LEU A 1 94 ? 15.307 -6.214 -25.967 1.00 89.38 94 LEU A CA 1
ATOM 761 C C . LEU A 1 94 ? 15.405 -6.530 -27.457 1.00 89.38 94 LEU A C 1
ATOM 763 O O . LEU A 1 94 ? 16.416 -6.219 -28.084 1.00 89.38 94 LEU A O 1
ATOM 767 N N . ASP A 1 95 ? 14.361 -7.155 -27.987 1.00 92.81 95 ASP A N 1
ATOM 768 C CA . ASP A 1 95 ? 14.208 -7.391 -29.421 1.00 92.81 95 ASP A CA 1
ATOM 769 C C . ASP A 1 95 ? 13.626 -6.144 -30.113 1.00 92.81 95 ASP A C 1
ATOM 771 O O . ASP A 1 95 ? 13.135 -5.218 -29.452 1.00 92.81 95 ASP A O 1
ATOM 775 N N . ASP A 1 96 ? 13.655 -6.126 -31.442 1.00 90.94 96 ASP A N 1
ATOM 776 C CA . ASP A 1 96 ? 13.164 -5.006 -32.240 1.00 90.94 96 ASP A CA 1
ATOM 777 C C . ASP A 1 96 ? 11.678 -4.721 -31.948 1.00 90.94 96 ASP A C 1
ATOM 779 O O . ASP A 1 96 ? 10.810 -5.591 -32.029 1.00 90.94 96 ASP A O 1
ATOM 783 N N . GLY A 1 97 ? 11.376 -3.466 -31.599 1.00 87.88 97 GLY A N 1
ATOM 784 C CA . GLY A 1 97 ? 10.019 -3.020 -31.260 1.00 87.88 97 GLY A CA 1
ATOM 785 C C . GLY A 1 97 ? 9.553 -3.352 -29.836 1.00 87.88 97 GLY A C 1
ATOM 786 O O . GLY A 1 97 ? 8.401 -3.069 -29.502 1.00 87.88 97 GLY A O 1
ATOM 787 N N . VAL A 1 98 ? 10.417 -3.915 -28.981 1.00 89.38 98 VAL A N 1
ATOM 788 C CA . VAL A 1 98 ? 10.111 -4.181 -27.566 1.00 89.38 98 VAL A CA 1
ATOM 789 C C . VAL A 1 98 ? 10.687 -3.081 -26.675 1.00 89.38 98 VAL A C 1
ATOM 791 O O . VAL A 1 98 ? 11.869 -2.757 -26.744 1.00 89.38 98 VAL A O 1
ATOM 794 N N . PHE A 1 99 ? 9.861 -2.544 -25.774 1.00 85.69 99 PHE A N 1
ATOM 795 C CA . PHE A 1 99 ? 10.245 -1.474 -24.850 1.00 85.69 99 PHE A CA 1
ATOM 796 C C . PHE A 1 99 ? 10.111 -1.927 -23.397 1.00 85.69 99 PHE A C 1
ATOM 798 O O . PHE A 1 99 ? 9.055 -2.401 -22.974 1.00 85.69 99 PHE A O 1
ATOM 805 N N . TYR A 1 100 ? 11.162 -1.727 -22.600 1.00 84.25 100 TYR A N 1
ATOM 806 C CA . TYR A 1 100 ? 11.110 -1.961 -21.159 1.00 84.25 100 TYR A CA 1
ATOM 807 C C . TYR A 1 100 ? 10.661 -0.699 -20.423 1.00 84.25 100 TYR A C 1
ATOM 809 O O . TYR A 1 100 ? 11.463 0.114 -19.966 1.00 84.25 100 TYR A O 1
ATOM 817 N N . VAL A 1 101 ? 9.345 -0.545 -20.306 1.00 78.88 101 VAL A N 1
ATOM 818 C CA . VAL A 1 101 ? 8.705 0.627 -19.691 1.00 78.88 101 VAL A CA 1
ATOM 819 C C . VAL A 1 101 ? 8.837 0.676 -18.169 1.00 78.88 101 VAL A C 1
ATOM 821 O O . VAL A 1 101 ? 8.388 1.635 -17.561 1.00 78.88 101 VAL A O 1
ATOM 824 N N . ASN A 1 102 ? 9.442 -0.320 -17.521 1.00 74.31 102 ASN A N 1
ATOM 825 C CA . ASN A 1 102 ? 9.547 -0.321 -16.064 1.00 74.31 102 ASN A CA 1
ATOM 826 C C . ASN A 1 102 ? 10.972 -0.459 -15.523 1.00 74.31 102 ASN A C 1
ATOM 828 O O . ASN A 1 102 ? 11.221 -1.059 -14.480 1.00 74.31 102 ASN A O 1
ATOM 832 N N . ALA A 1 103 ? 11.924 0.146 -16.237 1.00 67.75 103 ALA A N 1
ATOM 833 C CA . ALA A 1 103 ? 13.341 0.165 -15.870 1.00 67.75 103 ALA A CA 1
ATOM 834 C C . ALA A 1 103 ? 13.638 0.699 -14.468 1.00 67.75 103 ALA A C 1
ATOM 836 O O . ALA A 1 103 ? 14.655 0.346 -13.877 1.00 67.75 103 ALA A O 1
ATOM 837 N N . ILE A 1 104 ? 12.739 1.519 -13.937 1.00 67.56 104 ILE A N 1
ATOM 838 C CA . ILE A 1 104 ? 12.896 2.213 -12.665 1.00 67.56 104 ILE A CA 1
ATOM 839 C C . ILE A 1 104 ? 12.007 1.659 -11.549 1.00 67.56 104 ILE A C 1
ATOM 841 O O . ILE A 1 104 ? 12.129 2.159 -10.438 1.00 67.56 104 ILE A O 1
ATOM 845 N N . GLU A 1 105 ? 11.185 0.623 -11.781 1.00 68.75 105 GLU A N 1
ATOM 846 C CA . GLU A 1 105 ? 10.282 0.046 -10.759 1.00 68.75 105 GLU A CA 1
ATOM 847 C C . GLU A 1 105 ? 11.019 -0.286 -9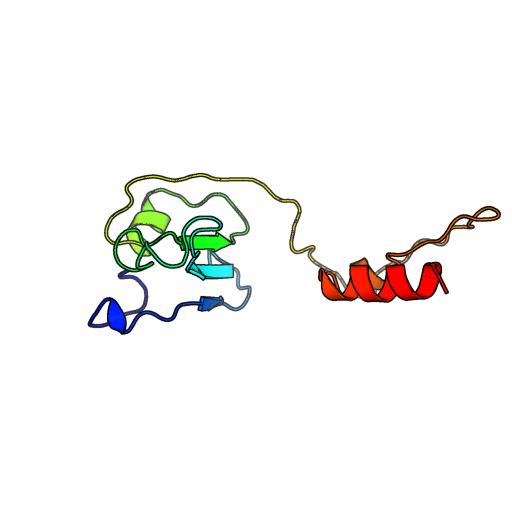.459 1.00 68.75 105 GLU A C 1
ATOM 849 O O . GLU A 1 105 ? 10.564 0.010 -8.356 1.00 68.75 105 GLU A O 1
ATOM 854 N N . HIS A 1 106 ? 12.207 -0.876 -9.616 1.00 63.94 106 HIS A N 1
ATOM 855 C CA . HIS A 1 106 ? 13.079 -1.287 -8.520 1.00 63.94 106 HIS A CA 1
ATOM 856 C C . HIS A 1 106 ? 13.629 -0.102 -7.712 1.00 63.94 106 HIS A C 1
ATOM 858 O O . HIS A 1 106 ? 14.109 -0.287 -6.600 1.00 63.94 106 HIS A O 1
ATOM 864 N N . SER A 1 107 ? 13.613 1.112 -8.265 1.00 62.66 107 SER A N 1
ATOM 865 C CA . SER A 1 107 ? 14.070 2.337 -7.595 1.00 62.66 107 SER A CA 1
ATOM 866 C C . SER A 1 107 ? 12.909 3.229 -7.151 1.00 62.66 107 SER A C 1
ATOM 868 O O . SER A 1 107 ? 13.028 3.930 -6.150 1.00 62.66 107 SER A O 1
ATOM 870 N N . ALA A 1 108 ? 11.794 3.204 -7.879 1.00 64.56 108 ALA A N 1
ATOM 871 C CA . ALA A 1 108 ? 10.577 3.943 -7.596 1.00 64.56 108 ALA A CA 1
ATOM 872 C C . ALA A 1 108 ? 9.381 3.217 -8.232 1.00 64.56 108 ALA A C 1
ATOM 874 O O . ALA A 1 108 ? 9.217 3.226 -9.450 1.00 64.56 108 ALA A O 1
ATOM 875 N N . SER A 1 109 ? 8.535 2.619 -7.393 1.00 63.44 109 SER A N 1
ATOM 876 C CA . SER A 1 109 ? 7.281 1.982 -7.806 1.00 63.44 109 SER A CA 1
ATOM 877 C C . SER A 1 109 ? 6.122 2.913 -7.466 1.00 63.44 109 SER A C 1
ATOM 879 O O . SER A 1 109 ? 5.749 3.072 -6.301 1.00 63.44 109 SER A O 1
ATOM 881 N N . ALA A 1 110 ? 5.597 3.589 -8.485 1.00 73.44 110 ALA A N 1
ATOM 882 C CA . ALA A 1 110 ? 4.401 4.415 -8.384 1.00 73.44 110 ALA A CA 1
ATOM 883 C C . ALA A 1 110 ? 3.678 4.448 -9.736 1.00 73.44 110 ALA A C 1
ATOM 885 O O . ALA A 1 110 ? 4.302 4.300 -10.793 1.00 73.44 110 ALA A O 1
ATOM 886 N N . MET A 1 111 ? 2.362 4.674 -9.716 1.00 80.19 111 MET A N 1
ATOM 887 C CA . MET A 1 111 ? 1.563 4.769 -10.947 1.00 80.19 111 MET A CA 1
ATOM 888 C C . MET A 1 111 ? 2.080 5.885 -11.865 1.00 80.19 111 MET A C 1
ATOM 890 O O . MET A 1 111 ? 2.088 5.743 -13.088 1.00 80.19 111 MET A O 1
ATOM 894 N N . GLU A 1 112 ? 2.589 6.966 -11.276 1.00 79.44 112 GLU A N 1
ATOM 895 C CA . GLU A 1 112 ? 3.216 8.084 -11.970 1.00 79.44 112 GLU A CA 1
ATOM 896 C C . GLU A 1 112 ? 4.452 7.645 -12.763 1.00 79.44 112 GLU A C 1
ATOM 898 O O . GLU A 1 112 ? 4.621 8.062 -13.910 1.00 79.44 112 GLU A O 1
ATOM 903 N N . MET A 1 113 ? 5.283 6.758 -12.203 1.00 82.06 113 MET A N 1
ATOM 904 C CA . MET A 1 113 ? 6.475 6.254 -12.892 1.00 82.06 113 MET A CA 1
ATOM 905 C C . MET A 1 113 ? 6.092 5.413 -14.114 1.00 82.06 113 MET A C 1
ATOM 907 O O . MET A 1 113 ? 6.690 5.570 -15.178 1.00 82.06 113 MET A O 1
ATOM 911 N N . SER A 1 114 ? 5.034 4.599 -14.002 1.00 82.00 114 SER A N 1
ATOM 912 C CA . SER A 1 114 ? 4.487 3.840 -15.136 1.00 82.00 114 SER A CA 1
ATOM 913 C C . SER A 1 114 ? 3.981 4.761 -16.254 1.00 82.00 114 SER A C 1
ATOM 915 O O . 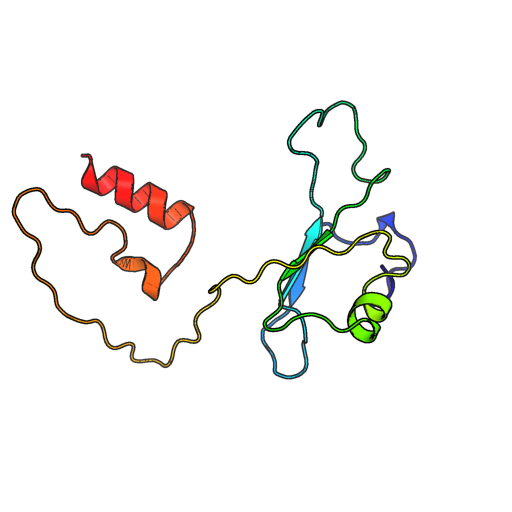SER A 1 114 ? 4.268 4.527 -17.429 1.00 82.00 114 SER A O 1
ATOM 917 N N . ALA A 1 115 ? 3.271 5.841 -15.906 1.00 86.50 115 ALA A N 1
ATOM 918 C CA . ALA A 1 115 ? 2.753 6.801 -16.883 1.00 86.50 115 ALA A CA 1
ATOM 919 C C . ALA A 1 115 ? 3.874 7.557 -17.620 1.00 86.50 115 ALA A C 1
ATOM 921 O O . ALA A 1 115 ? 3.817 7.718 -18.842 1.00 86.50 115 ALA A O 1
ATOM 922 N N . VAL A 1 116 ? 4.911 7.991 -16.895 1.00 84.69 116 VAL A N 1
ATOM 923 C CA . VAL A 1 116 ? 6.078 8.670 -17.483 1.00 84.69 116 VAL A CA 1
ATOM 924 C C . VAL A 1 116 ? 6.809 7.750 -18.457 1.00 84.69 116 VAL A C 1
ATOM 926 O O . VAL A 1 116 ? 7.099 8.151 -19.584 1.00 84.69 116 VAL A O 1
ATOM 929 N N . SER A 1 117 ? 7.069 6.506 -18.062 1.00 84.31 117 SER A N 1
ATOM 930 C CA . SER A 1 117 ? 7.761 5.557 -18.929 1.00 84.31 117 SER A CA 1
ATOM 931 C C . SER A 1 117 ? 6.949 5.171 -20.163 1.00 84.31 117 SER A C 1
ATOM 933 O O . SER A 1 117 ? 7.514 5.069 -21.250 1.00 84.31 117 SER A O 1
ATOM 935 N N . ALA A 1 118 ? 5.628 5.006 -20.025 1.00 86.56 118 ALA A N 1
ATOM 936 C CA . ALA A 1 118 ? 4.745 4.736 -21.157 1.00 86.56 118 ALA A CA 1
ATOM 937 C C . ALA A 1 118 ? 4.777 5.880 -22.181 1.00 86.56 118 ALA A C 1
ATOM 939 O O . ALA A 1 118 ? 4.894 5.631 -23.379 1.00 86.56 118 ALA A O 1
ATOM 940 N N . LYS A 1 119 ? 4.749 7.136 -21.711 1.00 87.19 119 LYS A N 1
ATOM 941 C CA . LYS A 1 119 ? 4.893 8.309 -22.581 1.00 87.19 119 LYS A CA 1
ATOM 942 C C . LYS A 1 119 ? 6.222 8.284 -23.338 1.00 87.19 119 LYS A C 1
ATOM 944 O O . LYS A 1 119 ? 6.229 8.515 -24.538 1.00 87.19 119 LYS A O 1
ATOM 949 N N . ASN A 1 120 ? 7.323 7.985 -22.653 1.00 84.50 120 ASN A N 1
ATOM 950 C CA . ASN A 1 120 ? 8.649 7.963 -23.274 1.00 84.50 120 ASN A CA 1
ATOM 951 C C . ASN A 1 120 ? 8.810 6.843 -24.311 1.00 84.50 120 ASN A C 1
ATOM 953 O O . ASN A 1 120 ? 9.539 7.031 -25.275 1.00 84.50 120 ASN A O 1
ATOM 957 N N . ALA A 1 121 ? 8.148 5.698 -24.131 1.00 86.75 121 ALA A N 1
ATOM 958 C CA . ALA A 1 121 ? 8.198 4.599 -25.097 1.00 86.75 121 ALA A CA 1
ATOM 959 C C . ALA A 1 121 ? 7.347 4.847 -26.355 1.00 86.75 121 ALA A C 1
ATOM 961 O O . ALA A 1 121 ? 7.607 4.246 -27.391 1.00 86.75 121 ALA A O 1
ATOM 962 N N . ALA A 1 122 ? 6.320 5.697 -26.264 1.00 85.81 122 ALA A N 1
ATOM 963 C CA . ALA A 1 122 ? 5.395 5.978 -27.362 1.00 85.81 122 ALA A CA 1
ATOM 964 C C . ALA A 1 122 ? 5.791 7.190 -28.232 1.00 85.81 122 ALA A C 1
ATOM 966 O O . ALA A 1 122 ? 5.125 7.439 -29.239 1.00 85.81 122 ALA A O 1
ATOM 967 N N . CYS A 1 123 ? 6.806 7.962 -27.825 1.00 63.75 123 CYS A N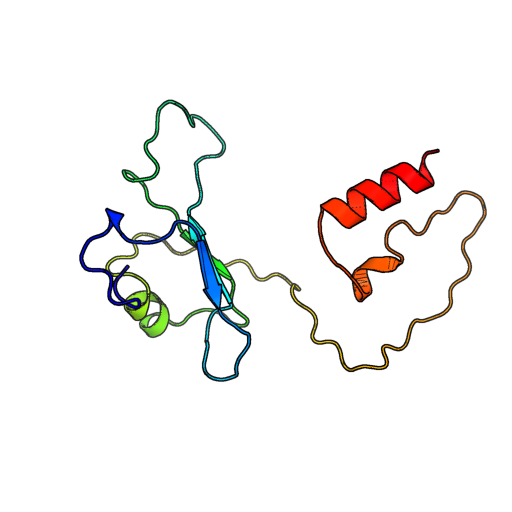 1
ATOM 968 C CA . CYS A 1 123 ? 7.272 9.170 -28.516 1.00 63.75 123 CYS A CA 1
ATOM 969 C C . CYS A 1 123 ? 8.440 8.913 -29.471 1.00 63.75 123 CYS A C 1
ATOM 971 O O . CYS A 1 123 ? 9.297 8.059 -29.159 1.00 63.75 123 CYS A O 1
#

InterPro domains:
  IPR010795 Prenylcysteine lyase [PF07156] (3-122)
  IPR017046 Prenylcysteine oxidase 1 [PTHR15944] (2-122)

Radius of gyration: 19.66 Å; chains: 1; bounding box: 48×25×54 Å

Secondary structure (DSSP, 8-state):
--TT--SSGGGS-SEEE----TT-S-SEEEEE--SS-TTT--TTTS-EEEEE-SSPPPHHHHHHH-S--S---------S----SSP-PPP--PPTT---TTTTTTT---HHHHHHHHHHHH-

Foldseek 3Di:
DPQPPDPDPVPDDQKDADDDDPVDQWGIKHWDADPPPNVPDDCVVPTDIDTHGPDDDDPVRVVNVDVDDPDDDDDDDPDDDDDDPPDDDDDDDDDPLDFDLPPCCVPDNDPVSSVVSVVVSVD

Sequence (123 aa):
MTHFGFLTEDDIPEVIGTTETPKNYFNSVGMQEPVENRSNTDPKELPIRKVFSRSDLSTSQLNELFSNVDEVKAVSWLAYPHYTPPEKFWSFVLDDGVFYVNAIEHSASAMEMSAVSAKNAAC

pLDDT: mean 82.93, std 9.07, range [62.66, 95.0]